Protein AF-A0A7W5SIL3-F1 (afdb_monomer_lite)

Secondary structure (DSSP, 8-state):
--HHHHIIIIIHHHHHHHHHHHHHHHHHHHHHHHHHHSS--

Radius of gyration: 17.53 Å; chains: 1; bounding box: 39×9×46 Å

Foldseek 3Di:
DDPVVCCVVPVVVVVVVVVVVVVVVVVVVVVVVVCVVCVDD

pLDDT: mean 86.47, std 12.83, range [51.94, 97.31]

Sequence (41 aa):
MNSAAIFFFFVLPFVIAALGWIAVFANDWNDRRRQRLHPGE

Structure (mmCIF, N/CA/C/O backbone):
data_AF-A0A7W5SIL3-F1
#
_entry.id   AF-A0A7W5SIL3-F1
#
loop_
_atom_site.group_PDB
_atom_site.id
_atom_site.type_symbol
_atom_site.label_atom_id
_atom_site.label_alt_id
_atom_site.label_comp_id
_atom_site.label_asym_id
_atom_site.label_entity_id
_atom_site.label_seq_id
_atom_site.pdbx_PDB_ins_code
_atom_site.Cartn_x
_atom_site.Cartn_y
_atom_site.Cartn_z
_atom_site.occupancy
_atom_site.B_iso_or_equiv
_atom_site.auth_seq_id
_atom_site.auth_comp_id
_atom_site.auth_asym_id
_atom_site.auth_atom_id
_atom_site.pdbx_PDB_model_num
ATOM 1 N N . MET A 1 1 ? 12.491 -1.045 -20.848 1.00 61.84 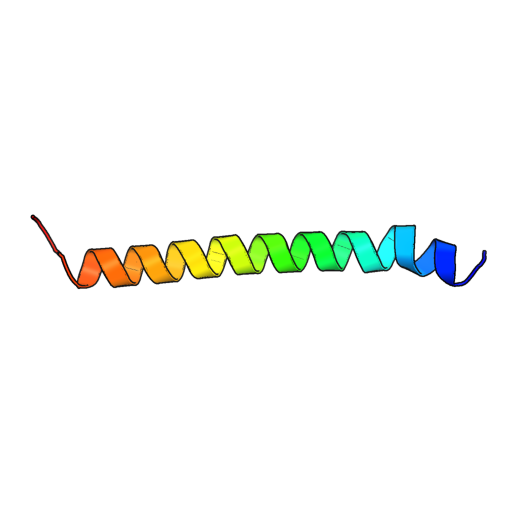1 MET A N 1
ATOM 2 C CA . MET A 1 1 ? 11.995 -0.359 -19.631 1.00 61.84 1 MET A CA 1
ATOM 3 C C . MET A 1 1 ? 12.891 -0.754 -18.463 1.00 61.84 1 MET A C 1
ATOM 5 O O . MET A 1 1 ? 13.209 -1.927 -18.347 1.00 61.84 1 MET A O 1
ATOM 9 N N . ASN A 1 2 ? 13.356 0.213 -17.669 1.00 87.06 2 ASN A N 1
ATOM 10 C CA . ASN A 1 2 ? 14.207 0.002 -16.486 1.00 87.06 2 ASN A CA 1
ATOM 11 C C . ASN A 1 2 ? 13.382 -0.646 -15.346 1.00 87.06 2 ASN A C 1
ATOM 13 O O . ASN A 1 2 ? 12.201 -0.331 -15.199 1.00 87.06 2 ASN A O 1
ATOM 17 N N . SER A 1 3 ? 13.988 -1.529 -14.545 1.00 80.62 3 SER A N 1
ATOM 18 C CA . SER A 1 3 ? 13.365 -2.179 -13.379 1.00 80.62 3 SER A CA 1
ATOM 19 C C . SER A 1 3 ? 12.739 -1.194 -12.378 1.00 80.62 3 SER A C 1
ATOM 21 O O . SER A 1 3 ? 11.641 -1.438 -11.884 1.00 80.62 3 SER A O 1
ATOM 23 N N . ALA A 1 4 ? 13.370 -0.044 -12.142 1.00 89.44 4 ALA A N 1
ATOM 24 C CA . ALA A 1 4 ? 12.830 1.038 -11.325 1.00 89.44 4 ALA A CA 1
ATOM 25 C C . ALA A 1 4 ? 11.523 1.596 -11.905 1.00 89.44 4 ALA A C 1
ATOM 27 O O . ALA A 1 4 ? 10.567 1.808 -11.1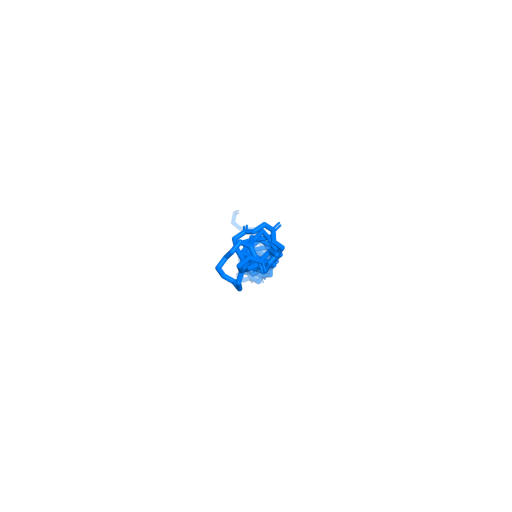67 1.00 89.44 4 ALA A O 1
ATOM 28 N N . ALA A 1 5 ? 11.435 1.770 -13.228 1.00 91.06 5 ALA A N 1
ATOM 29 C CA . ALA A 1 5 ? 10.207 2.248 -13.860 1.00 91.06 5 ALA A CA 1
ATOM 30 C C . ALA A 1 5 ? 9.050 1.256 -13.643 1.00 91.06 5 ALA A C 1
ATOM 32 O O . ALA A 1 5 ? 7.942 1.669 -13.325 1.00 91.06 5 ALA A O 1
ATOM 33 N N . ILE A 1 6 ? 9.311 -0.053 -13.733 1.00 90.19 6 ILE A N 1
ATOM 34 C CA . ILE A 1 6 ? 8.293 -1.084 -13.468 1.00 90.19 6 ILE A CA 1
ATOM 35 C C . ILE A 1 6 ? 7.816 -1.015 -12.010 1.00 90.19 6 ILE A C 1
ATOM 37 O O . ILE A 1 6 ? 6.615 -1.069 -11.746 1.00 90.19 6 ILE A O 1
ATOM 41 N N . PHE A 1 7 ? 8.740 -0.850 -11.062 1.00 92.69 7 PHE A N 1
ATOM 42 C CA . PHE A 1 7 ? 8.394 -0.715 -9.650 1.00 92.69 7 PHE A CA 1
ATOM 43 C C . PHE A 1 7 ? 7.508 0.511 -9.389 1.00 92.69 7 PHE A C 1
ATOM 45 O O . PHE A 1 7 ? 6.443 0.378 -8.790 1.00 92.69 7 PHE A O 1
ATOM 52 N N . PHE A 1 8 ? 7.905 1.690 -9.873 1.00 94.44 8 PHE A N 1
ATOM 53 C CA . PHE A 1 8 ? 7.171 2.931 -9.612 1.00 94.44 8 PHE A CA 1
ATOM 54 C C . PHE A 1 8 ? 5.820 3.003 -10.326 1.00 94.44 8 PHE A C 1
ATOM 56 O O . PHE A 1 8 ? 4.877 3.544 -9.756 1.00 94.44 8 PHE A O 1
ATOM 63 N N . PHE A 1 9 ? 5.700 2.459 -11.541 1.00 93.88 9 PHE A N 1
ATOM 64 C CA . PHE A 1 9 ? 4.445 2.530 -12.298 1.00 93.88 9 PHE A CA 1
ATOM 65 C C . PHE A 1 9 ? 3.439 1.439 -11.941 1.00 93.88 9 PHE A C 1
ATOM 67 O O . PHE A 1 9 ? 2.243 1.659 -12.110 1.00 93.88 9 PHE A O 1
ATOM 74 N N . PHE A 1 10 ? 3.890 0.283 -11.449 1.00 91.50 10 PHE A N 1
ATOM 75 C CA . PHE A 1 10 ? 2.995 -0.839 -11.164 1.00 91.50 10 PHE A CA 1
ATOM 76 C C . PHE A 1 10 ? 3.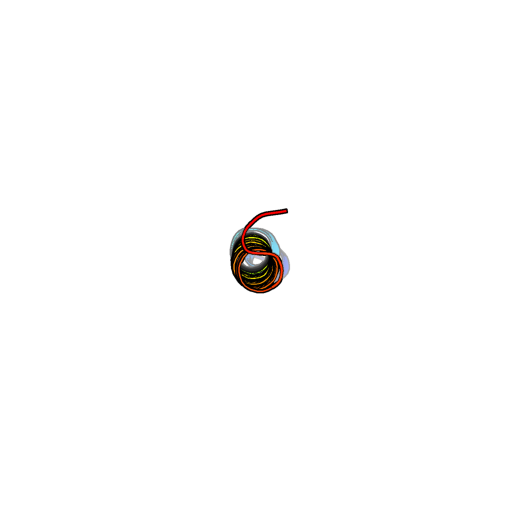016 -1.217 -9.688 1.00 91.50 10 PHE A C 1
ATOM 78 O O . PHE A 1 10 ? 1.994 -1.123 -9.016 1.00 91.50 10 PHE A O 1
ATOM 85 N N . VAL A 1 11 ? 4.175 -1.600 -9.155 1.00 94.44 11 VAL A N 1
ATOM 86 C CA . VAL A 1 11 ? 4.268 -2.169 -7.800 1.00 94.44 11 VAL A CA 1
ATOM 87 C C . VAL A 1 11 ? 3.862 -1.152 -6.734 1.00 94.44 11 VAL A C 1
ATOM 89 O O . VAL A 1 11 ? 3.031 -1.456 -5.881 1.00 94.44 11 VAL A O 1
ATOM 92 N N . LEU A 1 12 ? 4.405 0.064 -6.794 1.00 94.94 12 LEU A N 1
ATOM 93 C CA . LEU A 1 12 ? 4.166 1.089 -5.782 1.00 94.94 12 LEU A CA 1
ATOM 94 C C . LEU A 1 12 ? 2.677 1.498 -5.688 1.00 94.94 12 LEU A C 1
ATOM 96 O O . LEU A 1 12 ? 2.154 1.493 -4.572 1.00 94.94 12 LEU A O 1
ATOM 100 N N . PRO A 1 13 ? 1.951 1.772 -6.794 1.00 96.62 13 PRO A N 1
ATOM 101 C CA . PRO A 1 13 ? 0.512 2.036 -6.746 1.00 96.62 13 PRO A CA 1
ATOM 102 C C . PRO A 1 13 ? -0.303 0.910 -6.108 1.00 96.62 13 PRO A C 1
ATOM 104 O O . PRO A 1 13 ? -1.158 1.185 -5.265 1.00 96.62 13 PRO A O 1
ATOM 107 N N . PHE A 1 14 ? -0.024 -0.352 -6.457 1.00 96.69 14 PHE A N 1
ATOM 108 C CA . PHE A 1 14 ? -0.731 -1.491 -5.864 1.00 96.69 14 PHE A CA 1
ATOM 109 C C . PHE A 1 14 ? -0.462 -1.609 -4.362 1.00 96.69 14 PHE A C 1
ATOM 111 O O . PHE A 1 14 ? -1.391 -1.865 -3.598 1.00 96.69 14 PHE A O 1
ATOM 118 N N . VAL A 1 15 ? 0.777 -1.371 -3.922 1.00 97.31 15 VAL A N 1
ATOM 119 C CA . VAL A 1 15 ? 1.129 -1.376 -2.495 1.00 97.31 15 VAL A CA 1
ATOM 120 C C . VAL A 1 15 ? 0.407 -0.255 -1.748 1.00 97.31 15 VAL A C 1
ATOM 122 O O . VAL A 1 15 ? -0.178 -0.511 -0.698 1.00 97.31 15 VAL A O 1
ATOM 125 N N . ILE A 1 16 ? 0.388 0.967 -2.288 1.00 97.25 16 ILE A N 1
ATOM 126 C CA . ILE A 1 16 ? -0.314 2.101 -1.668 1.00 97.25 16 ILE A CA 1
ATOM 127 C C . ILE A 1 16 ? -1.815 1.807 -1.556 1.00 97.25 16 ILE A C 1
ATOM 129 O O . ILE A 1 16 ? -2.397 2.000 -0.489 1.00 97.25 16 ILE A O 1
ATOM 133 N N . ALA A 1 17 ? -2.434 1.294 -2.622 1.00 97.00 17 ALA A N 1
ATOM 134 C CA . ALA A 1 17 ? -3.847 0.925 -2.614 1.00 97.00 17 ALA A CA 1
ATOM 135 C C . ALA A 1 17 ? -4.150 -0.170 -1.577 1.00 97.00 17 ALA A C 1
ATOM 137 O O . ALA A 1 17 ? -5.113 -0.051 -0.819 1.00 97.00 17 ALA A O 1
ATOM 138 N N . ALA A 1 18 ? -3.306 -1.203 -1.494 1.00 97.12 18 ALA A N 1
ATOM 139 C CA . ALA A 1 18 ? -3.456 -2.280 -0.522 1.00 97.12 18 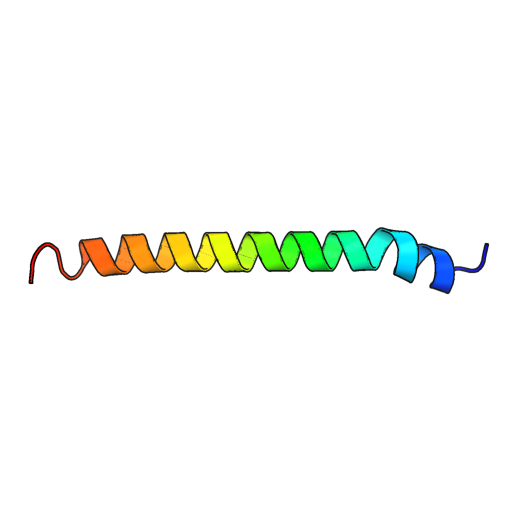ALA A CA 1
ATOM 140 C C . ALA A 1 18 ? -3.327 -1.774 0.923 1.00 97.12 18 ALA A C 1
ATOM 142 O O . ALA A 1 18 ? -4.150 -2.116 1.770 1.00 97.12 18 ALA A O 1
ATOM 143 N N . LEU A 1 19 ? -2.338 -0.922 1.205 1.00 97.25 19 LEU A N 1
ATOM 144 C CA . LEU A 1 19 ? -2.158 -0.326 2.531 1.00 97.25 19 LEU A CA 1
ATOM 145 C C . LEU A 1 19 ? -3.337 0.574 2.913 1.00 97.25 19 LEU A C 1
ATOM 147 O O . LEU A 1 19 ? -3.819 0.490 4.041 1.00 97.25 19 LEU A O 1
ATOM 151 N N . GLY A 1 20 ? -3.838 1.383 1.975 1.00 96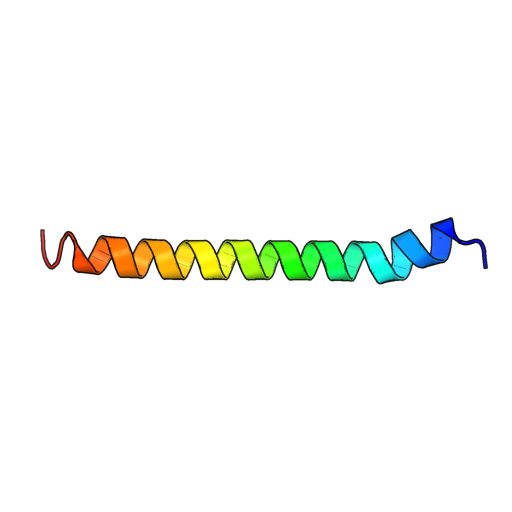.88 20 GLY A N 1
ATOM 152 C CA . GLY A 1 20 ? -5.033 2.199 2.184 1.00 96.88 20 GLY A CA 1
ATOM 153 C C . GLY A 1 20 ? -6.261 1.349 2.511 1.00 96.88 20 GLY A C 1
ATOM 154 O O . GLY A 1 20 ? -6.970 1.631 3.476 1.00 96.88 20 GLY A O 1
ATOM 155 N N . TRP A 1 21 ? -6.473 0.259 1.768 1.00 96.88 21 TRP A N 1
ATOM 156 C CA . TRP A 1 21 ? -7.566 -0.678 2.027 1.00 96.88 21 TRP A CA 1
ATOM 157 C C . TRP A 1 21 ? -7.457 -1.334 3.406 1.00 96.88 21 TRP A C 1
ATOM 159 O O . TRP A 1 21 ? -8.436 -1.380 4.149 1.00 96.88 21 TRP A O 1
ATOM 169 N N . ILE A 1 22 ? -6.264 -1.811 3.777 1.00 96.69 22 ILE A N 1
ATOM 170 C CA . ILE A 1 22 ? -6.016 -2.428 5.086 1.00 96.69 22 ILE A CA 1
ATOM 171 C C . ILE A 1 22 ? -6.252 -1.418 6.209 1.00 96.69 22 ILE A C 1
ATOM 173 O O . ILE A 1 22 ? -6.859 -1.777 7.213 1.00 96.69 22 ILE A O 1
ATOM 177 N N . ALA A 1 23 ? -5.822 -0.165 6.048 1.00 95.88 23 ALA A N 1
ATOM 178 C CA . ALA A 1 23 ? -6.039 0.879 7.045 1.00 95.88 23 ALA A CA 1
ATOM 179 C C . ALA A 1 23 ? -7.534 1.159 7.262 1.00 95.88 23 ALA A C 1
ATOM 181 O O . ALA A 1 23 ? -7.988 1.199 8.404 1.00 95.88 23 ALA A O 1
ATOM 182 N N . VAL A 1 24 ? -8.313 1.280 6.180 1.00 95.69 24 VAL A N 1
ATOM 183 C CA . VAL A 1 24 ? -9.773 1.457 6.260 1.00 95.69 24 VAL A CA 1
ATOM 184 C C . VAL A 1 24 ? -10.434 0.242 6.910 1.00 95.69 24 VAL A C 1
ATOM 186 O O . VAL A 1 24 ? -11.247 0.401 7.818 1.00 95.69 24 VAL A O 1
ATOM 189 N N . PHE A 1 25 ? -10.057 -0.969 6.497 1.00 95.00 25 PHE A N 1
ATOM 190 C CA . PHE A 1 25 ? -10.603 -2.203 7.058 1.00 95.00 25 PHE A CA 1
ATOM 191 C C . PHE A 1 25 ? -10.269 -2.354 8.547 1.00 95.00 25 PHE A C 1
ATOM 193 O O . PHE A 1 25 ? -11.131 -2.716 9.344 1.00 95.00 25 PHE A O 1
ATOM 200 N N . ALA A 1 26 ? -9.034 -2.044 8.942 1.00 93.88 26 ALA A N 1
ATOM 201 C CA . ALA A 1 26 ? -8.606 -2.065 10.334 1.00 93.88 26 ALA A CA 1
ATOM 202 C C . ALA A 1 26 ? -9.354 -1.018 11.169 1.00 93.88 26 ALA A C 1
ATOM 204 O O . ALA A 1 26 ? -9.734 -1.316 12.302 1.00 93.88 26 ALA A O 1
ATOM 205 N N . ASN A 1 27 ? -9.605 0.173 10.611 1.00 93.19 27 ASN A N 1
ATOM 206 C CA . ASN A 1 27 ? -10.399 1.200 11.277 1.00 93.19 27 ASN A CA 1
ATOM 207 C C . ASN A 1 27 ? -11.852 0.747 11.475 1.00 93.19 27 ASN A C 1
ATOM 209 O O . ASN A 1 27 ? -12.333 0.775 12.600 1.00 93.19 27 ASN A O 1
ATOM 213 N N . ASP A 1 28 ? -12.519 0.247 10.429 1.00 91.38 28 ASP A N 1
ATOM 214 C CA . ASP A 1 28 ? -13.896 -0.268 10.525 1.00 91.38 28 ASP A CA 1
ATOM 215 C C . ASP A 1 28 ? -13.991 -1.449 11.507 1.00 91.38 28 ASP A C 1
ATOM 217 O O . ASP A 1 28 ? -14.895 -1.519 12.340 1.00 91.38 28 ASP A O 1
ATOM 221 N N . TRP A 1 29 ? -13.010 -2.358 11.494 1.00 90.56 29 TRP A N 1
ATOM 222 C CA . TRP A 1 29 ? -12.941 -3.451 12.463 1.00 90.56 29 TRP A CA 1
ATOM 223 C C . TRP A 1 29 ? -12.806 -2.942 13.903 1.00 90.56 29 TRP A C 1
ATOM 225 O O . TRP A 1 29 ? -13.483 -3.433 14.813 1.00 90.56 29 TRP A O 1
ATOM 235 N N . ASN A 1 30 ? -11.937 -1.955 14.122 1.00 88.62 30 ASN A N 1
ATOM 236 C CA . ASN A 1 30 ? -11.728 -1.343 15.427 1.00 88.62 30 ASN A CA 1
ATOM 237 C C . ASN A 1 30 ? -12.961 -0.558 15.899 1.00 88.62 30 ASN A C 1
ATOM 239 O O . ASN A 1 30 ? -13.342 -0.693 17.061 1.00 88.62 30 ASN A O 1
ATOM 243 N N . ASP A 1 31 ? -13.621 0.188 15.015 1.00 86.38 31 ASP A N 1
ATOM 244 C CA . ASP A 1 31 ? -14.839 0.943 15.320 1.00 86.38 31 ASP A CA 1
ATOM 245 C C . ASP A 1 31 ? -15.989 0.009 15.690 1.00 86.38 31 ASP A C 1
ATOM 247 O O . ASP A 1 31 ? -16.616 0.189 16.734 1.00 86.38 31 ASP A O 1
ATOM 251 N N . ARG A 1 32 ? -16.202 -1.075 14.934 1.00 84.50 32 ARG A N 1
ATOM 252 C CA . ARG A 1 32 ? -17.184 -2.113 15.295 1.00 84.50 32 ARG A CA 1
ATOM 253 C C . ARG A 1 32 ? -16.863 -2.760 16.639 1.00 84.50 32 ARG A C 1
ATOM 255 O O . ARG A 1 32 ? -17.770 -3.070 17.413 1.00 84.50 32 ARG A O 1
ATOM 262 N N . ARG A 1 33 ? -15.580 -2.983 16.940 1.00 80.62 33 ARG A N 1
ATOM 263 C CA . ARG A 1 33 ? -15.152 -3.524 18.238 1.00 80.62 33 ARG A CA 1
ATOM 264 C C . ARG A 1 33 ? -15.403 -2.528 19.371 1.00 80.62 33 ARG A C 1
ATOM 266 O O . ARG A 1 33 ? -15.863 -2.948 20.429 1.00 80.62 33 ARG A O 1
ATOM 273 N N . ARG A 1 34 ? -15.153 -1.234 19.150 1.00 77.12 34 ARG A N 1
ATOM 274 C CA . ARG A 1 34 ? -15.442 -0.157 20.109 1.00 77.12 34 ARG A CA 1
ATOM 275 C C . ARG A 1 34 ? -16.941 0.013 20.352 1.00 77.12 34 ARG A C 1
ATOM 277 O O . ARG A 1 34 ? -17.344 0.050 21.507 1.00 77.12 34 ARG A O 1
ATOM 284 N N . GLN A 1 35 ? -17.768 0.004 19.307 1.00 70.19 35 GLN A N 1
ATOM 285 C CA . GLN A 1 35 ? -19.234 0.070 19.425 1.00 70.19 35 GLN A CA 1
ATOM 286 C C . GLN A 1 35 ? -19.821 -1.105 20.220 1.00 70.19 35 GLN A C 1
ATOM 288 O O . GLN A 1 35 ? -20.803 -0.945 20.933 1.00 70.19 35 GLN A O 1
ATOM 293 N N . ARG A 1 36 ? -19.211 -2.295 20.142 1.00 65.12 36 ARG A N 1
ATOM 294 C CA . ARG A 1 36 ? -19.609 -3.446 20.973 1.00 65.12 36 ARG A CA 1
ATOM 295 C C . ARG A 1 36 ? -19.202 -3.313 22.441 1.00 65.12 36 ARG A C 1
ATOM 297 O O . ARG A 1 36 ? -19.805 -3.972 23.279 1.00 65.12 36 ARG A O 1
ATOM 304 N N . LEU A 1 37 ? -18.165 -2.529 22.738 1.00 66.88 37 LEU A N 1
ATOM 305 C CA . LEU A 1 37 ? -17.673 -2.305 24.099 1.00 66.88 37 LEU 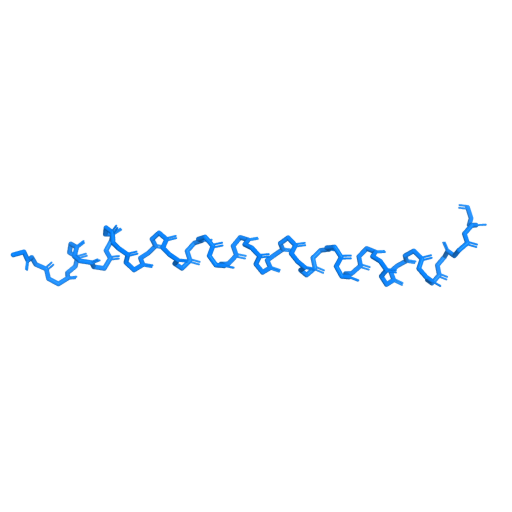A CA 1
ATOM 306 C C . LEU A 1 37 ? -18.422 -1.164 24.804 1.00 66.88 37 LEU A C 1
ATOM 308 O O . LEU A 1 37 ? -18.599 -1.246 26.012 1.00 66.88 37 LEU A O 1
ATOM 312 N N . HIS A 1 38 ? -18.897 -0.155 24.067 1.00 64.31 38 HIS A N 1
ATOM 313 C CA . HIS A 1 38 ? -19.809 0.886 24.565 1.00 64.31 38 HIS A CA 1
ATOM 314 C C . HIS A 1 38 ? -21.138 0.824 23.788 1.00 64.31 38 HIS A C 1
ATOM 316 O O . HIS A 1 38 ? -21.393 1.669 22.926 1.00 64.31 38 HIS A O 1
ATOM 322 N N . PRO A 1 39 ? -21.984 -0.196 24.025 1.00 55.97 39 PRO A N 1
ATOM 323 C CA . PRO A 1 39 ? -23.314 -0.240 23.446 1.00 55.97 39 PRO A CA 1
ATOM 324 C C . PRO A 1 39 ? -24.213 0.742 24.212 1.00 55.97 39 PRO A C 1
ATOM 326 O O . PRO A 1 39 ? -24.923 0.348 25.130 1.00 55.97 39 PRO A O 1
ATOM 329 N N . GLY A 1 40 ? -24.168 2.024 23.844 1.00 66.25 40 GLY A N 1
ATOM 330 C CA . GLY A 1 40 ? -25.124 3.029 24.319 1.00 66.25 40 GLY A CA 1
ATOM 331 C C . GLY A 1 40 ? -24.754 3.766 25.609 1.00 66.25 40 GLY A C 1
ATOM 332 O O . GLY A 1 40 ? -25.567 3.810 26.530 1.00 66.25 40 GLY A O 1
ATOM 333 N N . GLU A 1 41 ? -23.578 4.395 25.640 1.00 51.94 41 GLU A N 1
ATOM 334 C CA . GLU A 1 41 ? -23.485 5.733 26.252 1.00 51.94 41 GLU A CA 1
ATOM 335 C C . GLU A 1 41 ? -23.936 6.787 25.234 1.00 51.94 41 GLU A C 1
ATOM 337 O O . GLU A 1 41 ? -23.583 6.628 24.039 1.00 51.94 41 GLU A O 1
#